Protein AF-A0A377PKH8-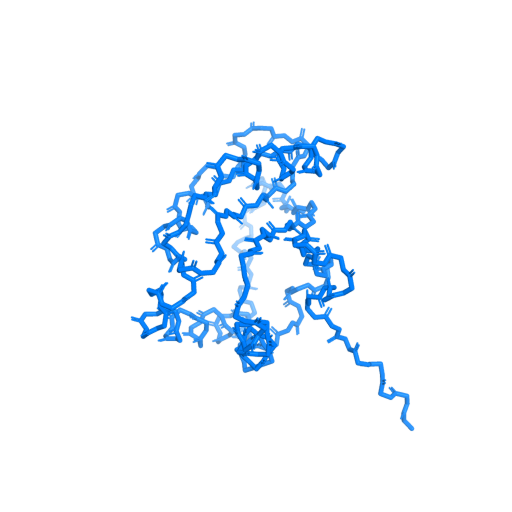F1 (afdb_monomer_lite)

Organism: Hafnia alvei (NCBI:txid569)

pLDDT: mean 85.06, std 16.16, range [30.78, 97.75]

Radius of gyration: 15.2 Å; chains: 1; bounding box: 33×42×38 Å

Foldseek 3Di:
DPPPVPQQWPPVPPQEIEGDPVNLVDFLVNVVVNLVVVLVVVAAHEYEYDEDPDDPPPDPDPPPCPVRSVNSVVSNLVVCVVCLVSQCVRYAEYEHAYPDPPPCVVVQVVVCVSNVHHYHYDHPVCRVVVRVVSVVVD

Sequence (138 aa):
MSMINDQLYDLKAMPLIHVSAEFMRFSGIDWVQQTEQLLAKNCAFILIYPELHFPPENRETKPVENEEAREARTVIAKWLRKHRDDFSACCKAIILCSSNKGCADNLRQGLERMYGVPVIESTTEQATLLAKEIMSIS

Structure (mmCIF, N/CA/C/O backbone):
data_AF-A0A377PKH8-F1
#
_entry.id   AF-A0A377PKH8-F1
#
loop_
_atom_site.group_PDB
_atom_site.id
_atom_site.type_symbol
_atom_site.label_atom_id
_atom_site.label_alt_id
_atom_site.label_comp_id
_atom_site.label_asym_id
_atom_site.label_entity_id
_atom_site.label_seq_id
_atom_site.pdbx_PDB_ins_code
_atom_site.Cartn_x
_atom_site.Cartn_y
_atom_site.Cartn_z
_atom_site.occupancy
_atom_site.B_iso_or_equiv
_atom_site.auth_seq_id
_atom_site.auth_comp_id
_atom_site.auth_asym_id
_atom_site.auth_atom_id
_atom_site.pdbx_PDB_model_num
ATOM 1 N N . MET A 1 1 ? 16.059 -25.775 -4.202 1.00 35.31 1 MET A N 1
ATOM 2 C CA . MET A 1 1 ? 15.792 -24.385 -4.625 1.00 35.31 1 MET A CA 1
ATOM 3 C C . MET A 1 1 ? 15.243 -23.664 -3.411 1.00 35.31 1 MET A C 1
ATOM 5 O O . MET A 1 1 ? 14.206 -24.078 -2.911 1.00 35.31 1 MET A O 1
ATOM 9 N N . SER A 1 2 ? 15.995 -22.714 -2.854 1.00 30.78 2 SER A N 1
ATOM 10 C CA . SER A 1 2 ? 15.528 -21.926 -1.711 1.00 30.78 2 SER A CA 1
ATOM 11 C C . SER A 1 2 ? 14.401 -21.031 -2.210 1.00 30.78 2 SER A C 1
ATOM 13 O O . SER A 1 2 ? 14.670 -20.076 -2.931 1.00 30.78 2 SER A O 1
ATOM 15 N N . MET A 1 3 ? 13.152 -21.379 -1.896 1.00 36.38 3 MET A N 1
ATOM 16 C CA . MET A 1 3 ? 12.026 -20.461 -2.041 1.00 36.38 3 MET A CA 1
ATOM 17 C C . MET A 1 3 ? 12.217 -19.375 -0.987 1.00 36.38 3 MET A C 1
ATOM 19 O O . MET A 1 3 ? 11.741 -19.499 0.139 1.00 36.38 3 MET A O 1
ATOM 23 N N . ILE A 1 4 ? 13.004 -18.351 -1.316 1.00 42.38 4 ILE A N 1
ATOM 24 C CA . ILE A 1 4 ? 12.891 -17.090 -0.600 1.00 42.38 4 ILE A CA 1
ATOM 25 C C . ILE A 1 4 ? 11.487 -16.611 -0.964 1.00 42.38 4 ILE A C 1
ATOM 27 O O . ILE A 1 4 ? 11.220 -16.257 -2.107 1.00 42.38 4 ILE A O 1
ATOM 31 N N . ASN A 1 5 ? 10.547 -16.770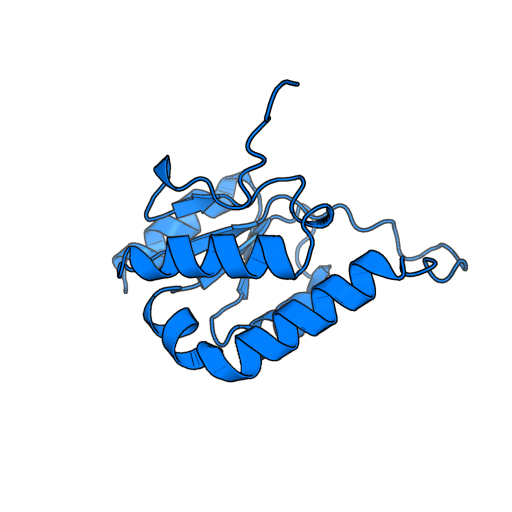 -0.033 1.00 56.53 5 ASN A N 1
ATOM 32 C CA . ASN A 1 5 ? 9.245 -16.131 -0.135 1.00 56.53 5 ASN A CA 1
ATOM 33 C C . ASN A 1 5 ? 9.515 -14.632 -0.038 1.00 56.53 5 ASN A C 1
ATOM 35 O O . ASN A 1 5 ? 9.550 -14.092 1.069 1.00 56.53 5 ASN A O 1
ATOM 39 N N . ASP A 1 6 ? 9.760 -13.984 -1.172 1.00 78.00 6 ASP A N 1
ATOM 40 C CA . ASP A 1 6 ? 9.865 -12.535 -1.218 1.00 78.00 6 ASP A CA 1
ATOM 41 C C . ASP A 1 6 ? 8.483 -11.982 -0.858 1.00 78.00 6 ASP A C 1
ATOM 43 O O . ASP A 1 6 ? 7.501 -12.125 -1.589 1.00 78.00 6 ASP A O 1
ATOM 47 N N . GLN A 1 7 ? 8.370 -11.442 0.353 1.00 90.19 7 GLN A N 1
ATOM 48 C CA . GLN A 1 7 ? 7.132 -10.865 0.860 1.00 90.19 7 GLN A CA 1
ATOM 49 C C . GLN A 1 7 ? 7.108 -9.382 0.513 1.00 90.19 7 GLN A C 1
ATOM 51 O O . GLN A 1 7 ? 8.008 -8.634 0.886 1.00 90.19 7 GLN A O 1
ATOM 56 N N . LEU A 1 8 ? 6.063 -8.957 -0.189 1.00 93.19 8 LEU A N 1
ATOM 57 C CA . LEU A 1 8 ? 5.775 -7.558 -0.472 1.00 93.19 8 LEU A CA 1
ATOM 58 C C . LEU A 1 8 ? 5.386 -6.813 0.809 1.00 93.19 8 LEU A C 1
ATOM 60 O O . LEU A 1 8 ? 5.791 -5.667 0.985 1.00 93.19 8 LEU A O 1
ATOM 64 N N . TYR A 1 9 ? 4.620 -7.463 1.689 1.00 95.06 9 TYR A N 1
ATOM 65 C CA . TYR A 1 9 ? 4.095 -6.888 2.927 1.00 95.06 9 TYR A CA 1
ATOM 66 C C . TYR A 1 9 ? 4.611 -7.642 4.152 1.00 95.06 9 TYR A C 1
ATOM 68 O O . TYR A 1 9 ? 4.395 -8.850 4.270 1.00 95.06 9 TYR A O 1
ATOM 76 N N . ASP A 1 10 ? 5.203 -6.930 5.114 1.00 93.44 10 ASP A N 1
ATOM 77 C CA . ASP A 1 10 ? 5.488 -7.505 6.432 1.00 93.44 10 ASP A CA 1
ATOM 78 C C . ASP A 1 10 ? 4.205 -7.587 7.274 1.00 93.44 10 ASP A C 1
ATOM 80 O O . ASP A 1 10 ? 3.858 -6.688 8.043 1.00 93.44 10 ASP A O 1
ATOM 84 N N . LEU A 1 11 ? 3.487 -8.704 7.135 1.00 90.81 11 LEU A N 1
ATOM 85 C CA . LEU A 1 11 ? 2.234 -8.943 7.853 1.00 90.81 11 LEU A CA 1
ATOM 86 C C . LEU A 1 11 ? 2.412 -9.067 9.375 1.00 90.81 11 LEU A C 1
ATOM 88 O O . LEU A 1 11 ? 1.419 -8.992 10.101 1.00 90.81 11 LEU A O 1
ATOM 92 N N . LYS A 1 12 ? 3.640 -9.256 9.882 1.00 91.19 12 LYS A N 1
ATOM 93 C CA . LYS A 1 12 ? 3.899 -9.318 11.331 1.00 91.19 12 LYS A CA 1
ATOM 94 C C . LYS A 1 12 ? 3.861 -7.937 11.981 1.00 91.19 12 LYS A C 1
ATOM 96 O O . LYS A 1 12 ? 3.666 -7.858 13.190 1.00 91.19 12 LYS A O 1
ATOM 101 N N . ALA A 1 13 ? 4.014 -6.875 11.193 1.00 90.56 13 ALA A N 1
ATOM 102 C CA . ALA A 1 13 ? 4.029 -5.496 11.666 1.00 90.56 13 ALA A CA 1
ATOM 103 C C . ALA A 1 13 ? 2.629 -4.848 11.736 1.00 90.56 13 ALA A C 1
ATOM 105 O O . ALA A 1 13 ? 2.503 -3.671 12.071 1.00 90.56 13 ALA A O 1
ATOM 106 N N . MET A 1 14 ? 1.560 -5.608 11.458 1.00 91.94 14 MET A N 1
ATOM 107 C CA . MET A 1 14 ? 0.172 -5.133 11.517 1.00 91.94 14 MET A CA 1
ATOM 108 C C . MET A 1 14 ? -0.122 -4.383 12.842 1.00 91.94 14 MET A C 1
ATOM 110 O O . MET A 1 14 ? 0.226 -4.894 13.909 1.00 91.94 14 MET A O 1
ATOM 114 N N . PRO A 1 15 ? -0.775 -3.200 12.815 1.00 94.38 15 PRO A N 1
ATOM 115 C CA . PRO A 1 15 ? -1.418 -2.559 11.660 1.00 94.38 15 PRO A CA 1
ATOM 116 C C . PRO A 1 15 ? -0.504 -1.655 10.814 1.00 94.38 15 PRO A C 1
ATOM 118 O O . PRO A 1 15 ? -0.975 -1.015 9.876 1.00 94.38 15 PRO A O 1
ATOM 121 N N . LEU A 1 16 ? 0.792 -1.590 11.122 1.00 96.62 16 LEU A N 1
ATOM 122 C CA . LEU A 1 16 ? 1.775 -0.763 10.422 1.00 96.62 16 LEU A CA 1
ATOM 123 C C . LEU A 1 16 ? 2.576 -1.639 9.460 1.00 96.62 16 LEU A C 1
ATOM 125 O O . LEU A 1 16 ? 3.624 -2.178 9.799 1.00 96.62 16 LEU A O 1
ATOM 129 N N . ILE A 1 17 ? 2.060 -1.812 8.252 1.00 96.62 17 ILE A N 1
ATOM 130 C CA . ILE A 1 17 ? 2.618 -2.749 7.285 1.00 96.62 17 ILE A CA 1
ATOM 131 C C . ILE A 1 17 ? 3.744 -2.077 6.507 1.00 96.62 17 ILE A C 1
ATOM 133 O O . ILE A 1 17 ? 3.518 -1.171 5.704 1.00 96.62 17 ILE A O 1
ATOM 137 N N . HIS A 1 18 ? 4.965 -2.559 6.714 1.00 95.38 18 HIS A N 1
ATOM 138 C CA . HIS A 1 18 ? 6.112 -2.148 5.917 1.00 95.38 18 HIS A CA 1
ATOM 139 C C . HIS A 1 18 ? 6.094 -2.862 4.565 1.00 95.38 18 HIS A C 1
ATOM 141 O O . HIS A 1 18 ? 5.941 -4.086 4.493 1.00 95.38 18 HIS A O 1
ATOM 147 N N . VAL A 1 19 ? 6.243 -2.083 3.497 1.00 94.69 19 VAL A N 1
ATOM 148 C CA . VAL A 1 19 ? 6.388 -2.597 2.136 1.00 94.69 19 VAL A CA 1
ATOM 149 C C . VAL A 1 19 ? 7.863 -2.908 1.876 1.00 94.69 19 VAL A C 1
ATOM 151 O O . VAL A 1 19 ? 8.746 -2.159 2.294 1.00 94.69 19 VAL A O 1
ATOM 154 N N . SER A 1 20 ? 8.143 -4.016 1.191 1.00 91.44 20 SER A N 1
ATOM 155 C CA . SER A 1 20 ? 9.508 -4.428 0.845 1.00 91.44 20 SER A CA 1
ATOM 156 C C . SER A 1 20 ? 10.274 -3.344 0.078 1.00 91.44 20 SER A C 1
ATOM 158 O O . SER A 1 20 ? 9.733 -2.724 -0.835 1.00 91.44 20 SER A O 1
ATOM 160 N N . ALA A 1 21 ? 11.567 -3.172 0.374 1.00 86.69 21 ALA A N 1
ATOM 161 C CA . ALA A 1 21 ? 12.486 -2.343 -0.422 1.00 86.69 21 ALA A CA 1
ATOM 162 C C . ALA A 1 21 ? 12.596 -2.811 -1.880 1.00 86.69 21 ALA A C 1
ATOM 164 O O . ALA A 1 21 ? 12.912 -2.028 -2.773 1.00 86.69 21 ALA A O 1
ATOM 165 N N . GLU A 1 22 ? 12.279 -4.078 -2.128 1.00 87.00 22 GLU A N 1
ATOM 166 C CA . GLU A 1 22 ? 12.319 -4.691 -3.447 1.00 87.00 22 GLU A CA 1
ATOM 167 C C . GLU A 1 22 ? 10.946 -4.711 -4.132 1.00 87.00 22 GLU A C 1
ATOM 169 O O . GLU A 1 22 ? 10.768 -5.432 -5.108 1.00 87.00 22 GLU A O 1
ATOM 174 N N . PHE A 1 23 ? 9.971 -3.914 -3.669 1.00 85.31 23 PHE A N 1
ATOM 175 C CA . PHE A 1 23 ? 8.599 -3.905 -4.202 1.00 85.31 23 PHE A CA 1
ATOM 176 C C . PHE A 1 23 ? 8.516 -3.737 -5.733 1.00 85.31 23 PHE A C 1
ATOM 178 O O . PHE A 1 23 ? 7.574 -4.215 -6.356 1.00 85.31 23 PHE A O 1
ATOM 185 N N . MET A 1 24 ? 9.512 -3.094 -6.354 1.00 81.44 24 MET A N 1
ATOM 186 C CA . MET A 1 24 ? 9.600 -2.919 -7.810 1.00 81.44 24 MET A CA 1
ATOM 187 C C . MET A 1 24 ? 9.936 -4.206 -8.582 1.00 81.44 24 MET A C 1
ATOM 189 O O . MET A 1 24 ? 9.797 -4.220 -9.802 1.00 81.44 24 MET A O 1
ATOM 193 N N . ARG A 1 25 ? 10.391 -5.269 -7.905 1.00 84.25 25 ARG A N 1
ATOM 194 C CA . ARG A 1 25 ? 10.685 -6.579 -8.512 1.00 84.25 25 ARG A CA 1
ATOM 195 C C . ARG A 1 25 ? 9.458 -7.478 -8.624 1.00 84.25 25 ARG A C 1
ATOM 197 O O . ARG A 1 25 ? 9.504 -8.471 -9.341 1.00 84.25 25 ARG A O 1
ATOM 204 N N . PHE A 1 26 ? 8.382 -7.153 -7.912 1.00 86.75 26 PHE A N 1
ATOM 205 C CA . PHE A 1 26 ? 7.169 -7.956 -7.921 1.00 86.75 26 PHE A CA 1
ATOM 206 C C . PHE A 1 26 ? 6.422 -7.767 -9.233 1.00 86.75 26 PHE A C 1
ATOM 208 O O . PHE A 1 26 ? 6.192 -6.637 -9.676 1.00 86.75 26 PHE A O 1
ATOM 215 N N . SER A 1 27 ? 5.992 -8.876 -9.835 1.00 91.25 27 SER A N 1
ATOM 216 C CA . SER A 1 27 ? 5.058 -8.797 -10.949 1.00 91.25 27 SER A CA 1
ATOM 217 C C . SER A 1 27 ? 3.730 -8.203 -10.469 1.00 91.25 27 SER A C 1
ATOM 219 O O . SER A 1 27 ? 3.385 -8.246 -9.284 1.00 91.25 27 SER A O 1
ATOM 221 N N . GLY A 1 28 ? 2.931 -7.680 -11.399 1.00 92.38 28 GLY A N 1
ATOM 222 C CA . GLY A 1 28 ? 1.593 -7.207 -11.048 1.00 92.38 28 GLY A CA 1
ATOM 223 C C . GLY A 1 28 ? 0.698 -8.318 -10.484 1.00 92.38 28 GLY A C 1
ATOM 224 O O . GLY A 1 28 ? -0.179 -8.033 -9.676 1.00 92.38 28 GLY A O 1
ATOM 225 N N . ILE A 1 29 ? 0.935 -9.577 -10.872 1.00 94.19 29 ILE A N 1
ATOM 226 C CA . ILE A 1 29 ? 0.203 -10.742 -10.356 1.00 94.19 29 ILE A CA 1
ATOM 227 C C . ILE A 1 29 ? 0.608 -11.025 -8.906 1.00 94.19 29 ILE A C 1
ATOM 229 O O . ILE A 1 29 ? -0.270 -11.181 -8.058 1.00 94.19 29 ILE A O 1
ATOM 233 N N . ASP A 1 30 ? 1.910 -11.025 -8.604 1.00 93.88 30 ASP A N 1
ATOM 234 C CA . ASP A 1 30 ? 2.404 -11.253 -7.239 1.00 93.88 30 ASP A CA 1
ATOM 235 C C . ASP A 1 30 ? 1.930 -10.154 -6.291 1.00 93.88 30 ASP A C 1
ATOM 237 O O . ASP A 1 30 ? 1.529 -10.434 -5.160 1.00 93.88 30 ASP A O 1
ATOM 241 N N . TRP A 1 31 ? 1.927 -8.905 -6.772 1.00 95.00 31 TRP A N 1
ATOM 242 C CA . TRP A 1 31 ? 1.369 -7.777 -6.037 1.00 95.00 31 TRP A CA 1
ATOM 243 C C . TRP A 1 31 ? -0.096 -8.038 -5.683 1.00 95.00 31 TRP A C 1
ATOM 245 O O . TRP A 1 31 ? -0.448 -8.021 -4.507 1.00 95.00 31 TRP A O 1
ATOM 255 N N . VAL A 1 32 ? -0.928 -8.373 -6.678 1.00 96.44 32 VAL A N 1
ATOM 256 C CA . VAL A 1 32 ? -2.362 -8.639 -6.481 1.00 96.44 32 VAL A CA 1
ATOM 257 C C . VAL A 1 32 ? -2.586 -9.758 -5.470 1.00 96.44 32 VAL A C 1
ATOM 259 O O . VAL A 1 32 ? -3.343 -9.578 -4.519 1.00 96.44 32 VAL A O 1
ATOM 262 N N . GLN A 1 33 ? -1.892 -10.886 -5.627 1.00 96.12 33 GLN A N 1
ATOM 263 C CA . GLN A 1 33 ? -2.044 -12.031 -4.734 1.00 96.12 33 GLN A CA 1
ATOM 264 C C . GLN A 1 33 ? -1.703 -11.668 -3.281 1.00 96.12 33 GLN A C 1
ATOM 266 O O . GLN A 1 33 ? -2.414 -12.065 -2.355 1.00 96.12 33 GLN A O 1
ATOM 271 N N . GLN A 1 34 ? -0.627 -10.911 -3.057 1.00 96.12 34 GLN A N 1
ATOM 272 C CA . GLN A 1 34 ? -0.239 -10.501 -1.708 1.00 96.12 34 GLN A CA 1
ATOM 273 C C . GLN A 1 34 ? -1.163 -9.417 -1.138 1.00 96.12 34 GLN A C 1
ATOM 275 O O . GLN A 1 34 ? -1.437 -9.424 0.064 1.00 96.12 34 GLN A O 1
ATOM 280 N N . THR A 1 35 ? -1.702 -8.525 -1.973 1.00 96.56 35 THR A N 1
ATOM 281 C CA . THR A 1 35 ? -2.700 -7.534 -1.546 1.00 96.56 35 THR A CA 1
ATOM 282 C C . THR A 1 35 ? -4.006 -8.208 -1.145 1.00 96.56 35 THR A C 1
ATOM 284 O O . THR A 1 35 ? -4.568 -7.865 -0.110 1.00 96.56 35 THR A O 1
ATOM 287 N N . GLU A 1 36 ? -4.465 -9.216 -1.884 1.00 96.31 36 GLU A N 1
ATOM 288 C CA . GLU A 1 36 ? -5.651 -9.996 -1.515 1.00 96.31 36 GLU A CA 1
ATOM 289 C C . GLU A 1 36 ? -5.456 -10.729 -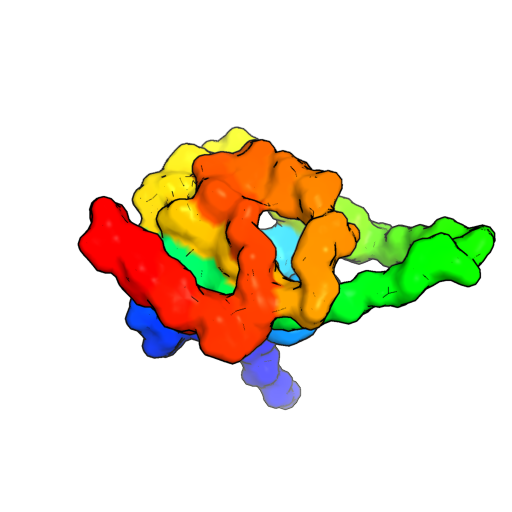0.179 1.00 96.31 36 GLU A C 1
ATOM 291 O O . GLU A 1 36 ? -6.352 -10.722 0.665 1.00 96.31 36 GLU A O 1
ATOM 296 N N . GLN A 1 37 ? -4.266 -11.286 0.077 1.00 95.00 37 GLN A N 1
ATOM 297 C CA . GLN A 1 37 ? -3.933 -11.888 1.377 1.00 95.00 37 GLN A CA 1
ATOM 298 C C . GLN A 1 37 ? -3.928 -10.871 2.524 1.00 95.00 37 GLN A C 1
ATOM 300 O O . GLN A 1 37 ? -4.337 -11.202 3.641 1.00 95.00 37 GLN A O 1
ATOM 305 N N . LEU A 1 38 ? -3.462 -9.648 2.260 1.00 95.81 38 LEU A N 1
ATOM 306 C CA . LEU A 1 38 ? -3.502 -8.549 3.219 1.00 95.81 38 LEU A CA 1
ATOM 307 C C . LEU A 1 38 ? -4.951 -8.132 3.512 1.00 95.81 38 LEU A C 1
ATOM 309 O O . LEU A 1 38 ? -5.337 -8.065 4.678 1.00 95.81 38 LEU A O 1
ATOM 313 N N . LEU A 1 39 ? -5.775 -7.923 2.481 1.00 96.19 39 LEU A N 1
ATOM 314 C CA . LEU A 1 39 ? -7.183 -7.545 2.642 1.00 96.19 39 LEU A CA 1
ATOM 315 C C . LEU A 1 39 ? -8.017 -8.643 3.310 1.00 96.19 39 LEU A C 1
ATOM 317 O O . LEU A 1 39 ? -8.908 -8.338 4.099 1.00 96.19 39 LEU A O 1
ATOM 321 N N . ALA A 1 40 ? -7.681 -9.917 3.097 1.00 95.50 40 ALA A N 1
ATOM 322 C CA . ALA A 1 40 ? -8.328 -11.040 3.774 1.00 95.50 40 ALA A CA 1
ATOM 323 C C . ALA A 1 40 ? -8.149 -11.023 5.306 1.00 95.50 40 ALA A C 1
ATOM 325 O O . ALA A 1 40 ? -8.882 -11.715 6.012 1.00 95.50 40 ALA A O 1
ATOM 326 N N . LYS A 1 41 ? -7.210 -10.229 5.850 1.00 94.69 41 LYS A N 1
ATOM 327 C CA . LYS A 1 41 ? -7.114 -9.988 7.302 1.00 94.69 41 LYS A CA 1
ATOM 328 C C . LYS A 1 41 ? -8.296 -9.186 7.846 1.00 94.69 41 LYS A C 1
ATOM 330 O O . LYS A 1 41 ? -8.548 -9.259 9.045 1.00 94.69 41 LYS A O 1
ATOM 335 N N . ASN A 1 42 ? -9.009 -8.464 6.978 1.00 93.00 42 ASN A N 1
ATOM 336 C CA . ASN A 1 42 ? -10.195 -7.674 7.297 1.00 93.00 42 ASN A CA 1
ATOM 337 C C . ASN A 1 42 ? -9.993 -6.744 8.507 1.00 93.00 42 ASN A C 1
ATOM 339 O O . ASN A 1 42 ? -10.818 -6.670 9.417 1.00 93.00 42 ASN A O 1
ATOM 343 N N . CYS A 1 43 ? -8.850 -6.061 8.541 1.00 93.38 43 CYS A N 1
ATOM 344 C CA . CYS A 1 43 ? -8.487 -5.128 9.598 1.00 93.38 43 CYS A CA 1
ATOM 345 C C . CYS A 1 43 ? -7.925 -3.838 9.005 1.00 93.38 43 CYS A C 1
ATOM 347 O O . CYS A 1 43 ? -7.405 -3.828 7.889 1.00 93.38 43 CYS A O 1
ATOM 349 N N . ALA A 1 44 ? -8.028 -2.746 9.760 1.00 96.19 44 ALA A N 1
ATOM 350 C CA . ALA A 1 44 ? -7.458 -1.470 9.357 1.00 96.19 44 ALA A CA 1
ATOM 351 C C . ALA A 1 44 ? -5.921 -1.518 9.381 1.00 96.19 44 ALA A C 1
ATOM 353 O O . ALA A 1 44 ? -5.339 -2.064 10.321 1.00 96.19 44 ALA A O 1
ATOM 354 N N . PHE A 1 45 ? -5.273 -0.937 8.372 1.00 97.44 45 PHE A N 1
ATOM 355 C CA . PHE A 1 45 ? -3.812 -0.868 8.293 1.00 97.44 45 PHE A CA 1
ATOM 356 C C . PHE A 1 45 ? -3.312 0.391 7.584 1.00 97.44 45 PHE A C 1
ATOM 358 O O . PHE A 1 45 ? -4.050 1.060 6.859 1.00 97.44 45 PHE A O 1
ATOM 365 N N . ILE A 1 46 ? -2.023 0.674 7.751 1.00 97.62 46 ILE A N 1
ATOM 366 C CA . ILE A 1 46 ? -1.276 1.684 6.996 1.00 97.62 46 ILE A CA 1
ATOM 367 C C . ILE A 1 46 ? -0.141 0.994 6.254 1.00 97.62 46 ILE A C 1
ATOM 369 O O . ILE A 1 46 ? 0.530 0.133 6.821 1.00 97.62 46 ILE A O 1
ATOM 373 N N . LEU A 1 47 ? 0.077 1.381 4.996 1.00 97.50 47 LEU A N 1
ATOM 374 C CA . LEU A 1 47 ? 1.256 0.960 4.242 1.00 97.50 47 LEU A CA 1
ATOM 375 C C . LEU A 1 47 ? 2.374 1.981 4.422 1.00 97.50 47 LEU A C 1
ATOM 377 O O . LEU A 1 47 ? 2.173 3.167 4.170 1.00 97.50 47 LEU A O 1
ATOM 381 N N . ILE A 1 48 ? 3.558 1.516 4.801 1.00 96.12 48 ILE A N 1
ATOM 382 C CA . ILE A 1 48 ? 4.771 2.329 4.894 1.00 96.12 48 ILE A CA 1
ATOM 383 C C . ILE A 1 48 ? 5.715 1.870 3.787 1.00 96.12 48 ILE A C 1
ATOM 385 O O . ILE A 1 48 ? 6.304 0.790 3.870 1.00 96.12 48 ILE A O 1
ATOM 389 N N . TYR A 1 49 ? 5.831 2.677 2.735 1.00 93.38 49 TYR A N 1
ATOM 390 C CA . TYR A 1 49 ? 6.778 2.437 1.656 1.00 93.38 49 TYR A CA 1
ATOM 391 C C . TYR A 1 49 ? 8.182 2.889 2.066 1.00 93.38 49 TYR A C 1
ATOM 393 O O . TYR A 1 49 ? 8.327 3.932 2.706 1.00 93.38 49 TYR A O 1
ATOM 401 N N . PRO A 1 50 ? 9.217 2.127 1.685 1.00 90.50 50 PRO A N 1
ATOM 402 C CA . PRO A 1 50 ? 10.600 2.490 1.941 1.00 90.50 50 PRO A CA 1
ATOM 403 C C . PRO A 1 50 ? 10.999 3.712 1.113 1.00 90.50 50 PRO A C 1
ATOM 405 O O . PRO A 1 50 ? 10.269 4.145 0.219 1.00 90.50 50 PRO A O 1
ATOM 408 N N . GLU A 1 51 ? 12.171 4.267 1.420 1.00 86.19 51 GLU A N 1
ATOM 409 C CA . GLU A 1 51 ? 12.672 5.428 0.698 1.00 86.19 51 GLU A CA 1
ATOM 410 C C . GLU A 1 51 ? 12.836 5.130 -0.795 1.00 86.19 51 GLU A C 1
ATOM 412 O O . GLU A 1 51 ? 13.521 4.187 -1.200 1.00 86.19 51 GLU A O 1
ATOM 417 N N . LEU A 1 52 ? 12.177 5.944 -1.621 1.00 73.75 52 LEU A N 1
ATOM 418 C CA . LEU A 1 52 ? 12.253 5.823 -3.069 1.00 73.75 52 LEU A CA 1
ATOM 419 C C . LEU A 1 52 ? 13.463 6.605 -3.576 1.00 73.75 52 LEU A C 1
ATOM 421 O O . LEU A 1 52 ? 13.447 7.832 -3.655 1.00 73.75 52 LEU A O 1
ATOM 425 N N . HIS A 1 53 ? 14.515 5.890 -3.962 1.00 66.62 53 HIS A N 1
ATOM 426 C CA . HIS A 1 53 ? 1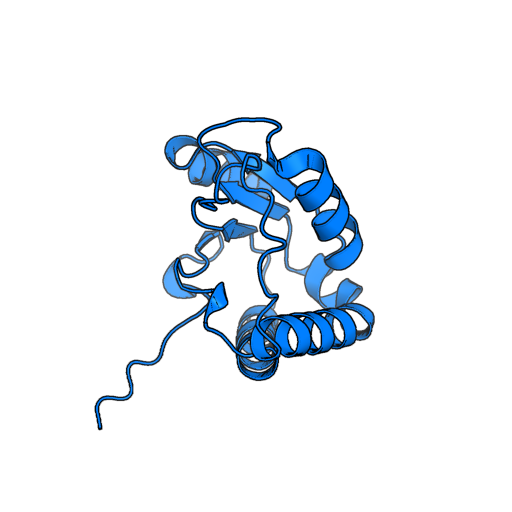5.648 6.495 -4.654 1.00 66.62 53 HIS A CA 1
ATOM 427 C C . HIS A 1 53 ? 15.293 6.720 -6.126 1.00 66.62 53 HIS A C 1
ATOM 429 O O . HIS A 1 53 ? 15.546 5.871 -6.984 1.00 66.62 53 HIS A O 1
ATOM 435 N N . PHE A 1 54 ? 14.695 7.871 -6.427 1.00 55.22 54 PHE A N 1
ATOM 436 C CA . PHE A 1 54 ? 14.564 8.313 -7.810 1.00 55.22 54 PHE A CA 1
ATOM 437 C C . PHE A 1 54 ? 15.940 8.751 -8.321 1.00 55.22 54 PHE A C 1
ATOM 439 O O . PHE A 1 54 ? 16.606 9.557 -7.662 1.00 55.22 54 PHE A O 1
ATOM 446 N N . PRO A 1 55 ? 16.411 8.241 -9.473 1.00 52.19 55 PRO A N 1
ATOM 447 C CA . PRO A 1 55 ? 17.583 8.823 -10.103 1.00 52.19 55 PRO A CA 1
ATOM 448 C C . PRO A 1 55 ? 17.307 10.313 -10.382 1.00 52.19 55 PRO A C 1
ATOM 450 O O . PRO A 1 55 ? 16.182 10.657 -10.750 1.00 52.19 55 PRO A O 1
ATOM 453 N N . PRO A 1 56 ? 18.298 11.204 -10.200 1.00 47.97 56 PRO A N 1
ATOM 454 C CA . PRO A 1 56 ? 18.107 12.635 -10.412 1.00 47.97 56 PRO A CA 1
ATOM 455 C C . PRO A 1 56 ? 17.617 12.909 -11.842 1.00 47.97 56 PRO A C 1
ATOM 457 O O . PRO A 1 56 ? 18.165 12.349 -12.792 1.00 47.97 56 PRO A O 1
ATOM 460 N N . GLU A 1 57 ? 16.636 13.809 -11.993 1.00 51.34 57 GLU A N 1
ATOM 461 C CA . GLU A 1 57 ? 15.996 14.189 -13.273 1.00 51.34 57 GLU A CA 1
ATOM 462 C C . GLU A 1 57 ? 16.976 14.728 -14.344 1.00 51.34 57 GLU A C 1
ATOM 464 O O . GLU A 1 57 ? 16.610 14.885 -15.505 1.00 51.34 57 GLU A O 1
ATOM 469 N N . ASN A 1 58 ? 18.251 14.945 -14.005 1.00 44.50 58 ASN A N 1
ATOM 470 C CA . ASN A 1 58 ? 19.282 15.505 -14.886 1.00 44.50 58 ASN A CA 1
ATOM 471 C C . ASN A 1 58 ? 19.955 14.488 -15.824 1.00 44.50 58 ASN A C 1
ATOM 473 O O . ASN A 1 58 ? 21.150 14.597 -16.108 1.00 44.50 58 ASN A O 1
ATOM 477 N N . ARG A 1 59 ? 19.231 13.491 -16.332 1.00 44.78 59 ARG A N 1
ATOM 478 C CA . ARG A 1 59 ? 19.745 12.670 -17.433 1.00 44.78 59 ARG A CA 1
ATOM 479 C C . ARG A 1 59 ? 18.737 12.670 -18.566 1.00 44.78 59 ARG A C 1
ATOM 481 O O . ARG A 1 59 ? 17.665 12.096 -18.448 1.00 44.78 59 ARG A O 1
ATOM 488 N N . GLU A 1 60 ? 19.149 13.233 -19.700 1.00 46.59 60 GLU A N 1
ATOM 489 C CA . GLU A 1 60 ? 18.501 13.199 -21.026 1.00 46.59 60 GLU A CA 1
ATOM 490 C C . GLU A 1 60 ? 18.272 11.774 -21.583 1.00 46.59 60 GLU A C 1
ATOM 492 O O . GLU A 1 60 ? 18.010 11.571 -22.766 1.00 46.59 60 GLU A O 1
ATOM 497 N N . THR A 1 61 ? 18.346 10.753 -20.735 1.00 48.03 61 THR A N 1
ATOM 498 C CA . THR A 1 61 ? 17.929 9.395 -21.044 1.00 48.03 61 THR A CA 1
ATOM 499 C C . THR A 1 61 ? 16.539 9.226 -20.464 1.00 48.03 61 THR A C 1
ATOM 501 O O . THR A 1 61 ? 16.377 9.108 -19.252 1.00 48.03 61 THR A O 1
ATOM 504 N N . LYS A 1 62 ? 15.517 9.196 -21.333 1.00 47.78 62 LYS A N 1
ATOM 505 C CA . LYS A 1 62 ? 14.237 8.578 -20.966 1.00 47.78 62 LYS A CA 1
ATOM 506 C C . LYS A 1 62 ? 14.594 7.233 -20.329 1.00 47.78 62 LYS A C 1
ATOM 508 O O . LYS A 1 62 ? 15.233 6.438 -21.027 1.00 47.78 62 LYS A O 1
ATOM 513 N N . PRO A 1 63 ? 14.273 6.977 -19.048 1.00 52.09 63 PRO A N 1
ATOM 514 C CA . PRO A 1 63 ? 14.457 5.644 -18.508 1.00 52.09 63 PRO A CA 1
ATOM 515 C C . PRO A 1 63 ? 13.708 4.713 -19.455 1.00 52.09 63 PRO A C 1
ATOM 517 O O . PRO A 1 63 ? 12.531 4.941 -19.744 1.00 52.09 63 PRO A O 1
ATOM 520 N N . VAL A 1 64 ? 14.423 3.749 -20.039 1.00 50.81 64 VAL A N 1
ATOM 521 C CA . VAL A 1 64 ? 13.794 2.687 -20.818 1.00 50.81 64 VAL A CA 1
ATOM 522 C C . VAL A 1 64 ? 12.923 1.967 -19.811 1.00 50.81 64 VAL A C 1
ATOM 524 O O . VAL A 1 64 ? 13.414 1.233 -18.957 1.00 50.81 64 VAL A O 1
ATOM 527 N N . GLU A 1 65 ? 11.644 2.313 -19.812 1.00 58.47 65 GLU A N 1
ATOM 528 C CA . GLU A 1 65 ? 10.667 1.714 -18.934 1.00 58.47 65 GLU A CA 1
ATOM 529 C C . GLU A 1 65 ? 10.660 0.226 -19.277 1.00 58.47 65 GLU A C 1
ATOM 531 O O . GLU A 1 65 ? 10.289 -0.145 -20.389 1.00 58.47 65 GLU A O 1
ATOM 536 N N . ASN A 1 66 ? 11.181 -0.607 -18.371 1.00 72.19 66 ASN A N 1
ATOM 537 C CA . ASN A 1 66 ? 11.201 -2.051 -18.572 1.00 72.19 66 ASN A CA 1
ATOM 538 C C . ASN A 1 66 ? 9.754 -2.499 -18.837 1.00 72.19 66 ASN A C 1
ATOM 540 O O . ASN A 1 66 ? 8.852 -2.134 -18.074 1.00 72.19 66 ASN A O 1
ATOM 544 N N . GLU A 1 67 ? 9.533 -3.248 -19.919 1.00 79.81 67 GLU A N 1
ATOM 545 C CA . GLU A 1 67 ? 8.205 -3.718 -20.330 1.00 79.81 67 GLU A CA 1
ATOM 546 C C . GLU A 1 67 ? 7.511 -4.453 -19.172 1.00 79.81 67 GLU A C 1
ATOM 548 O O . GLU A 1 67 ? 6.329 -4.236 -18.917 1.00 79.81 67 GLU A O 1
ATOM 553 N N . G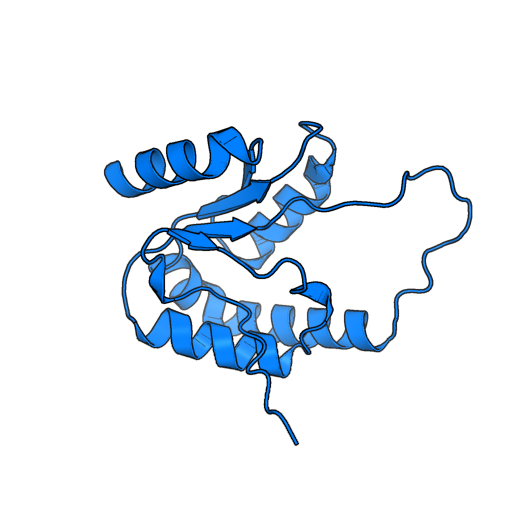LU A 1 68 ? 8.278 -5.192 -18.367 1.00 80.44 68 GLU A N 1
ATOM 554 C CA . GLU A 1 68 ? 7.797 -5.884 -17.165 1.00 80.44 68 GLU A CA 1
ATOM 555 C C . GLU A 1 68 ? 7.232 -4.917 -16.113 1.00 80.44 68 GLU A C 1
ATOM 557 O O . GLU A 1 68 ? 6.181 -5.160 -15.519 1.00 80.44 68 GLU A O 1
ATOM 562 N N . ALA A 1 69 ? 7.882 -3.768 -15.903 1.00 80.06 69 ALA A N 1
ATOM 563 C CA . ALA A 1 69 ? 7.415 -2.761 -14.951 1.00 80.06 69 ALA A CA 1
ATOM 564 C C . ALA A 1 69 ? 6.130 -2.078 -15.446 1.00 80.06 69 ALA A C 1
ATOM 566 O O . ALA A 1 69 ? 5.251 -1.719 -14.656 1.00 80.06 69 ALA A O 1
ATOM 567 N N . ARG A 1 70 ? 6.007 -1.897 -16.765 1.00 85.31 70 ARG A N 1
ATOM 568 C CA . ARG A 1 70 ? 4.799 -1.366 -17.405 1.00 85.31 70 ARG A CA 1
ATOM 569 C C . ARG A 1 70 ? 3.636 -2.343 -17.333 1.00 85.31 70 ARG A C 1
ATOM 571 O O . ARG A 1 70 ? 2.512 -1.931 -17.022 1.00 85.31 70 ARG A O 1
ATOM 578 N N . GLU A 1 71 ? 3.899 -3.619 -17.567 1.00 90.19 71 GLU A N 1
ATOM 579 C CA . GLU A 1 71 ? 2.914 -4.681 -17.414 1.00 90.19 71 GLU A CA 1
ATOM 580 C C . GLU A 1 71 ? 2.433 -4.770 -15.961 1.00 90.19 71 GLU A C 1
ATOM 582 O O . GLU A 1 71 ? 1.225 -4.716 -15.713 1.00 90.19 71 GLU A O 1
ATOM 587 N N . ALA A 1 72 ? 3.356 -4.767 -14.992 1.00 89.56 72 ALA A N 1
ATOM 588 C CA . ALA A 1 72 ? 3.024 -4.789 -13.570 1.00 89.56 72 ALA A CA 1
ATOM 589 C C . ALA A 1 72 ? 2.099 -3.626 -13.178 1.00 89.56 72 ALA A C 1
ATOM 591 O O . ALA A 1 72 ? 1.027 -3.851 -12.609 1.00 89.56 72 ALA A O 1
ATOM 592 N N . ARG A 1 73 ? 2.437 -2.386 -13.563 1.00 88.56 73 ARG A N 1
ATOM 593 C CA . ARG A 1 73 ? 1.573 -1.217 -13.308 1.00 88.56 73 ARG A CA 1
ATOM 594 C C . ARG A 1 73 ? 0.199 -1.348 -13.960 1.00 88.56 73 ARG A C 1
ATOM 596 O O . ARG A 1 73 ? -0.795 -0.938 -13.365 1.00 88.56 73 ARG A O 1
ATOM 603 N N . THR A 1 74 ? 0.125 -1.919 -15.161 1.00 92.88 74 THR A N 1
ATOM 604 C CA . THR A 1 74 ? -1.145 -2.120 -15.873 1.00 92.88 74 THR A CA 1
ATOM 605 C C . THR A 1 74 ? -2.045 -3.108 -15.134 1.00 92.88 74 THR A C 1
ATOM 607 O O . THR A 1 74 ? -3.237 -2.840 -14.955 1.00 92.88 74 THR A O 1
ATOM 610 N N . VAL A 1 75 ? -1.482 -4.224 -14.668 1.00 95.69 75 VAL A N 1
ATOM 611 C CA . VAL A 1 75 ? -2.203 -5.231 -13.878 1.00 95.69 75 VAL A CA 1
ATOM 612 C C . VAL A 1 75 ? -2.697 -4.630 -12.561 1.00 95.69 75 VAL A C 1
ATOM 614 O O . VAL A 1 75 ? -3.893 -4.714 -12.275 1.00 95.69 75 VAL A O 1
ATOM 617 N N . ILE A 1 76 ? -1.823 -3.940 -11.819 1.00 94.75 76 ILE A N 1
ATOM 618 C CA . ILE A 1 76 ? -2.161 -3.290 -10.542 1.00 94.75 76 ILE A CA 1
ATOM 619 C C . ILE A 1 76 ? -3.272 -2.253 -10.739 1.00 94.75 76 ILE A C 1
ATOM 621 O O . ILE A 1 76 ? -4.288 -2.289 -10.048 1.00 94.75 76 ILE A O 1
ATOM 625 N N . ALA A 1 77 ? -3.142 -1.366 -11.730 1.00 93.94 77 ALA A N 1
ATOM 626 C CA . ALA A 1 77 ? -4.148 -0.342 -12.005 1.00 93.94 77 ALA A CA 1
ATOM 627 C C . ALA A 1 77 ? -5.506 -0.946 -12.405 1.00 93.94 77 ALA A C 1
ATOM 629 O O . ALA A 1 77 ? -6.560 -0.429 -12.025 1.00 93.94 77 ALA A O 1
ATOM 630 N N . LYS A 1 78 ? -5.503 -2.046 -13.170 1.00 96.44 78 LYS A N 1
ATOM 631 C CA . LYS A 1 78 ? -6.729 -2.758 -13.558 1.00 96.44 78 LYS A CA 1
ATOM 632 C C . LYS A 1 78 ? -7.404 -3.417 -12.356 1.00 96.44 78 LYS A C 1
ATOM 634 O O . LYS A 1 78 ? -8.633 -3.397 -12.292 1.00 96.44 78 LYS A O 1
ATOM 639 N N . TRP A 1 79 ? -6.625 -3.989 -11.441 1.00 97.75 79 TRP A N 1
ATOM 640 C CA . TRP A 1 79 ? -7.143 -4.587 -10.213 1.00 97.75 79 TRP A CA 1
ATOM 641 C C . TRP A 1 79 ? -7.701 -3.510 -9.274 1.00 97.75 79 TRP A C 1
ATOM 643 O O . TRP A 1 79 ? -8.876 -3.573 -8.912 1.00 97.75 79 TRP A O 1
ATOM 653 N N . LEU A 1 80 ? -6.934 -2.446 -9.002 1.00 96.50 80 LEU A N 1
ATOM 654 C CA . LEU A 1 80 ? -7.378 -1.334 -8.155 1.00 96.50 80 LEU A CA 1
ATOM 655 C C . LEU A 1 80 ? -8.653 -0.687 -8.692 1.00 96.50 80 LEU A C 1
ATOM 657 O O . LEU A 1 80 ? -9.553 -0.416 -7.918 1.00 96.50 80 LEU A O 1
ATOM 661 N N . ARG A 1 81 ? -8.829 -0.536 -10.011 1.00 95.38 81 ARG A N 1
ATOM 662 C CA . ARG A 1 81 ? -10.088 -0.005 -10.570 1.00 95.38 81 ARG A CA 1
ATOM 663 C C . ARG A 1 81 ? -11.339 -0.782 -10.126 1.00 95.38 81 ARG A C 1
ATOM 665 O O . ARG A 1 81 ? -12.413 -0.193 -10.080 1.00 95.38 81 ARG A O 1
ATOM 672 N N . LYS A 1 82 ? -11.218 -2.082 -9.850 1.00 96.44 82 LYS A N 1
ATOM 673 C CA . LYS A 1 82 ? -12.332 -2.939 -9.416 1.00 96.44 82 LYS A CA 1
ATOM 674 C C . LYS A 1 82 ? -12.452 -3.055 -7.898 1.00 96.44 82 LYS A C 1
ATOM 676 O O . LYS A 1 82 ? -13.561 -3.211 -7.410 1.00 96.44 82 LYS A O 1
ATOM 681 N N . HIS A 1 83 ? -11.326 -2.987 -7.191 1.00 96.56 83 HIS A N 1
ATOM 682 C CA . HIS A 1 83 ? -11.224 -3.289 -5.759 1.00 96.56 83 HIS A CA 1
ATOM 683 C C . HIS A 1 83 ? -10.818 -2.075 -4.912 1.00 96.56 83 HIS A C 1
ATOM 685 O O . HIS A 1 83 ? -10.454 -2.223 -3.749 1.00 96.56 83 HIS A O 1
ATOM 691 N N . ARG A 1 84 ? -10.853 -0.864 -5.486 1.00 95.94 84 ARG A N 1
ATOM 692 C CA . ARG A 1 84 ? -10.455 0.385 -4.818 1.00 95.94 84 ARG A CA 1
ATOM 693 C C . ARG A 1 84 ? -11.217 0.598 -3.519 1.00 95.94 84 ARG A C 1
ATOM 695 O O . ARG A 1 84 ? -10.602 0.957 -2.522 1.00 95.94 84 ARG A O 1
ATOM 702 N N . ASP A 1 85 ? -12.525 0.371 -3.534 1.00 95.56 85 ASP A N 1
ATOM 703 C CA . ASP A 1 85 ? -13.372 0.628 -2.371 1.00 95.56 85 ASP A CA 1
ATOM 704 C C . ASP A 1 85 ? -13.056 -0.367 -1.247 1.00 95.56 85 ASP A C 1
ATOM 706 O O . ASP A 1 85 ? -12.776 0.065 -0.130 1.00 95.56 85 ASP A O 1
ATOM 710 N N . ASP A 1 86 ? -12.950 -1.663 -1.566 1.00 94.88 86 ASP A N 1
ATOM 711 C CA . ASP A 1 86 ? -12.519 -2.710 -0.626 1.00 94.88 86 ASP A CA 1
ATOM 712 C C . ASP A 1 86 ? -11.135 -2.405 -0.036 1.00 94.88 86 ASP A C 1
ATOM 714 O O . ASP A 1 86 ? -10.921 -2.491 1.175 1.00 94.88 86 ASP A O 1
ATOM 718 N N . PHE A 1 87 ? -10.191 -1.989 -0.886 1.00 96.69 87 PHE A N 1
ATOM 719 C CA . PHE A 1 87 ? -8.853 -1.606 -0.455 1.00 96.69 87 PHE A CA 1
ATOM 720 C C . PHE A 1 87 ? -8.897 -0.409 0.501 1.00 96.69 87 PHE A C 1
ATOM 722 O O . PHE A 1 87 ? -8.300 -0.459 1.576 1.00 96.69 87 PHE A O 1
ATOM 729 N N . SER A 1 88 ? -9.619 0.653 0.136 1.00 95.69 88 SER A N 1
ATOM 730 C CA . SER A 1 88 ? -9.716 1.892 0.921 1.00 95.69 88 SER A CA 1
ATOM 731 C C . SER A 1 88 ? -10.531 1.747 2.211 1.00 95.69 88 SER A C 1
ATOM 733 O O . SER A 1 88 ? -10.352 2.523 3.148 1.00 95.69 88 SER A O 1
ATOM 735 N N . ALA A 1 89 ? -11.389 0.728 2.313 1.00 95.19 89 ALA A N 1
ATOM 736 C CA . ALA A 1 89 ? -12.081 0.412 3.556 1.00 95.19 89 ALA A CA 1
ATOM 737 C C . ALA A 1 89 ? -11.092 -0.051 4.644 1.00 95.19 89 ALA A C 1
ATOM 739 O O . ALA A 1 89 ? -11.220 0.337 5.815 1.00 95.19 89 ALA A O 1
ATOM 740 N N . CYS A 1 90 ? -10.075 -0.830 4.259 1.00 96.50 90 CYS A N 1
ATOM 741 C CA . CYS A 1 90 ? -9.055 -1.356 5.168 1.00 96.50 90 CYS A CA 1
ATOM 742 C C . CYS A 1 90 ? -7.817 -0.447 5.277 1.00 96.50 90 CYS A C 1
ATOM 744 O O . CYS A 1 90 ? -7.365 -0.153 6.384 1.00 96.50 90 CYS A O 1
ATOM 746 N N . CYS A 1 91 ? -7.268 0.024 4.159 1.00 97.50 91 CYS A N 1
ATOM 747 C CA . CYS A 1 91 ? -6.076 0.868 4.150 1.00 97.50 91 CYS A CA 1
ATOM 748 C C . CYS A 1 91 ? -6.431 2.314 4.529 1.00 97.50 91 CYS A C 1
ATOM 750 O O . CYS A 1 91 ? -7.188 2.974 3.825 1.00 97.50 91 CYS A O 1
ATOM 752 N N . LYS A 1 92 ? -5.887 2.824 5.638 1.00 96.94 92 LYS A N 1
ATOM 753 C CA . LYS A 1 92 ? -6.199 4.176 6.140 1.00 96.94 92 LYS A CA 1
ATOM 754 C C . LYS A 1 92 ? -5.312 5.263 5.546 1.00 96.94 92 LYS A C 1
ATOM 756 O O . LYS A 1 92 ? -5.758 6.395 5.390 1.00 96.94 92 LYS A O 1
ATOM 761 N N . ALA A 1 93 ? -4.075 4.919 5.202 1.00 97.25 93 ALA A N 1
ATOM 762 C CA . ALA A 1 93 ? -3.136 5.806 4.532 1.00 97.25 93 ALA A CA 1
ATOM 763 C C . ALA A 1 93 ? -1.981 5.011 3.910 1.00 97.25 93 ALA A C 1
ATOM 765 O O . ALA A 1 93 ? -1.686 3.878 4.308 1.00 97.25 93 ALA A O 1
ATOM 766 N N . ILE A 1 94 ? -1.289 5.658 2.978 1.00 97.00 94 ILE A N 1
ATOM 767 C CA . ILE A 1 94 ? 0.020 5.245 2.479 1.00 97.00 94 ILE A CA 1
ATOM 768 C C . ILE A 1 94 ? 1.034 6.308 2.897 1.00 97.00 94 ILE A C 1
ATOM 770 O O . ILE A 1 94 ? 0.839 7.494 2.639 1.00 97.00 94 ILE A O 1
ATOM 774 N N . ILE A 1 95 ? 2.132 5.891 3.514 1.00 95.31 95 ILE A N 1
ATOM 775 C CA . ILE A 1 95 ? 3.252 6.767 3.848 1.00 95.31 95 ILE A CA 1
ATOM 776 C C . ILE A 1 95 ? 4.398 6.460 2.893 1.00 95.31 95 ILE A C 1
ATOM 778 O O . ILE A 1 95 ? 4.860 5.323 2.825 1.00 95.31 95 ILE A O 1
ATOM 782 N N . LEU A 1 96 ? 4.845 7.471 2.151 1.00 92.44 96 LEU A N 1
ATOM 783 C CA . LEU A 1 96 ? 6.026 7.400 1.298 1.00 92.44 96 LEU A CA 1
ATOM 784 C C . LEU A 1 96 ? 7.212 7.987 2.057 1.00 92.44 96 LEU A C 1
ATOM 786 O O . LEU A 1 96 ? 7.223 9.181 2.368 1.00 92.44 96 LEU A O 1
ATOM 790 N N . CYS A 1 97 ? 8.210 7.157 2.348 1.00 91.12 97 CYS A N 1
ATOM 791 C CA . CYS A 1 97 ? 9.449 7.644 2.932 1.00 91.12 97 CYS A CA 1
ATOM 792 C C . CYS A 1 97 ? 10.266 8.416 1.881 1.00 91.12 97 CYS A C 1
ATOM 794 O O . CYS A 1 97 ? 10.468 7.944 0.763 1.00 91.12 97 CYS A O 1
ATOM 796 N N . SER A 1 98 ? 10.730 9.612 2.235 1.00 85.69 98 SER A N 1
ATOM 797 C CA . SER A 1 98 ? 11.605 10.444 1.405 1.00 85.69 98 SER A CA 1
ATOM 798 C C . SER A 1 98 ? 12.514 11.299 2.286 1.00 85.69 98 SER A C 1
ATOM 800 O O . SER A 1 98 ? 12.055 11.901 3.260 1.00 85.69 98 SER A O 1
ATOM 802 N N . SER A 1 99 ? 13.795 11.399 1.926 1.00 80.38 99 SER A N 1
ATOM 803 C CA . SER A 1 99 ? 14.732 12.362 2.524 1.00 80.38 99 SER A CA 1
ATOM 804 C C . SER A 1 99 ? 14.481 13.808 2.073 1.00 80.38 99 SER A C 1
ATOM 806 O O . SER A 1 99 ? 14.839 14.740 2.791 1.00 80.38 99 SER A O 1
ATOM 808 N N . ASN A 1 100 ? 13.815 14.012 0.930 1.00 74.88 100 ASN A N 1
ATOM 809 C CA . ASN A 1 100 ? 13.538 15.327 0.347 1.00 74.88 100 ASN A CA 1
ATOM 810 C C . ASN A 1 100 ? 12.026 15.550 0.184 1.00 74.88 100 ASN A C 1
ATOM 812 O O . ASN A 1 100 ? 11.401 15.002 -0.728 1.00 74.88 100 ASN A O 1
ATOM 816 N N . LYS A 1 101 ? 11.435 16.377 1.057 1.00 68.12 101 LYS A N 1
ATOM 817 C CA . LYS A 1 101 ? 10.006 16.737 0.989 1.00 68.12 101 LYS A CA 1
ATOM 818 C C . LYS A 1 101 ? 9.673 17.475 -0.313 1.00 68.12 101 LYS A C 1
ATOM 820 O O . LYS A 1 101 ? 10.404 18.381 -0.707 1.00 68.12 101 LYS A O 1
ATOM 825 N N . GLY A 1 102 ? 8.553 17.115 -0.941 1.00 67.81 102 GLY A N 1
ATOM 826 C CA . GLY A 1 102 ? 8.023 17.757 -2.152 1.00 67.81 102 GLY A CA 1
ATOM 827 C C . GLY A 1 102 ? 8.614 17.233 -3.463 1.00 67.81 102 GLY A C 1
ATOM 828 O O . GLY A 1 102 ? 8.166 17.619 -4.539 1.00 67.81 102 GLY A O 1
ATOM 829 N N . CYS A 1 103 ? 9.593 16.324 -3.405 1.00 65.75 103 CYS A N 1
ATOM 830 C CA . CYS A 1 103 ? 10.202 15.738 -4.600 1.00 65.75 103 CYS A CA 1
ATOM 831 C C . CYS A 1 103 ? 9.250 14.773 -5.336 1.00 65.75 103 CYS A C 1
ATOM 833 O O . CYS A 1 103 ? 9.436 14.524 -6.525 1.00 65.75 103 CYS A O 1
ATOM 835 N N . ALA A 1 104 ? 8.214 14.260 -4.662 1.00 70.56 104 ALA A N 1
ATOM 836 C CA . ALA A 1 104 ? 7.301 13.261 -5.207 1.00 70.56 104 ALA A CA 1
ATOM 837 C C . ALA A 1 104 ? 5.837 13.734 -5.269 1.00 70.56 104 ALA A C 1
ATOM 839 O O . ALA A 1 104 ? 4.941 12.905 -5.407 1.00 70.56 104 ALA A O 1
ATOM 840 N N . ASP A 1 105 ? 5.561 15.043 -5.269 1.00 78.88 105 ASP A N 1
ATOM 841 C CA . ASP A 1 105 ? 4.187 15.565 -5.184 1.00 78.88 105 ASP A CA 1
ATOM 842 C C . ASP A 1 105 ? 3.259 15.070 -6.311 1.00 78.88 105 ASP A C 1
ATOM 844 O O . ASP A 1 105 ? 2.114 14.675 -6.069 1.00 78.88 105 ASP A O 1
ATOM 848 N N . ASN A 1 106 ? 3.755 15.018 -7.550 1.00 79.94 106 ASN A N 1
ATOM 849 C CA . ASN A 1 106 ? 2.990 14.481 -8.681 1.00 79.94 106 ASN A CA 1
ATOM 850 C C . ASN A 1 106 ? 2.717 12.977 -8.531 1.00 79.94 106 ASN A C 1
ATOM 852 O O . ASN A 1 106 ? 1.624 12.502 -8.855 1.00 79.94 106 ASN A O 1
ATOM 856 N N . LEU A 1 107 ? 3.698 12.227 -8.021 1.00 82.31 107 LEU A N 1
ATOM 857 C CA . LEU A 1 107 ? 3.558 10.801 -7.744 1.00 82.31 107 LEU A CA 1
ATOM 858 C C . LEU A 1 107 ? 2.548 10.572 -6.616 1.00 82.31 107 LEU A C 1
ATOM 860 O O . LEU A 1 107 ? 1.638 9.761 -6.774 1.00 82.31 107 LEU A O 1
ATOM 864 N N . ARG A 1 108 ? 2.658 11.335 -5.526 1.00 87.94 108 ARG A N 1
ATOM 865 C CA . ARG A 1 108 ? 1.750 11.326 -4.378 1.00 87.94 108 ARG A CA 1
ATOM 866 C C . ARG A 1 108 ? 0.304 11.503 -4.832 1.00 87.94 108 ARG A C 1
ATOM 868 O O . ARG A 1 108 ? -0.518 10.622 -4.602 1.00 87.94 108 ARG A O 1
ATOM 875 N N . GLN A 1 109 ? 0.009 12.564 -5.586 1.00 87.88 109 GLN A N 1
ATOM 876 C CA . GLN A 1 109 ? -1.337 12.815 -6.116 1.00 87.88 109 GLN A CA 1
ATOM 877 C C . GLN A 1 109 ? -1.826 11.723 -7.080 1.00 87.88 109 GLN A C 1
ATOM 879 O O . GLN A 1 109 ? -3.029 11.463 -7.179 1.00 87.88 109 GLN A O 1
ATOM 884 N N . GLY A 1 110 ? -0.921 11.120 -7.856 1.00 88.88 110 GLY A N 1
ATOM 885 C CA . GLY A 1 110 ? -1.242 9.995 -8.734 1.00 88.88 110 GLY A CA 1
ATOM 886 C C . GLY A 1 110 ? -1.648 8.750 -7.944 1.00 88.88 110 GLY A C 1
ATOM 887 O O . GLY A 1 110 ? -2.656 8.117 -8.264 1.00 88.88 110 GLY A O 1
ATOM 888 N N . LEU A 1 111 ? -0.904 8.441 -6.883 1.00 90.06 111 LEU A N 1
ATOM 889 C CA . LEU A 1 111 ? -1.165 7.314 -5.994 1.00 90.06 111 LEU A CA 1
ATOM 890 C C . LEU A 1 111 ? -2.448 7.522 -5.178 1.00 90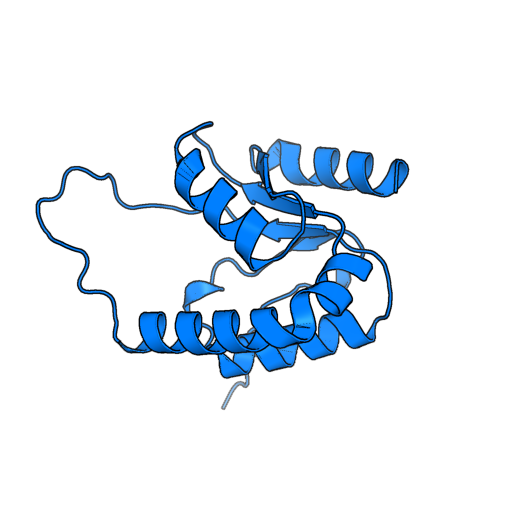.06 111 LEU A C 1
ATOM 892 O O . LEU A 1 111 ? -3.255 6.601 -5.112 1.00 90.06 111 LEU A O 1
ATOM 896 N N . GLU A 1 112 ? -2.712 8.726 -4.660 1.00 93.88 112 GLU A N 1
ATOM 897 C CA . GLU A 1 112 ? -3.968 9.036 -3.948 1.00 93.88 112 GLU A CA 1
ATOM 898 C C . GLU A 1 112 ? -5.192 8.733 -4.809 1.00 93.88 112 GLU A C 1
ATOM 900 O O . GLU A 1 112 ? -6.141 8.074 -4.377 1.00 93.88 112 GLU A O 1
ATOM 905 N N . ARG A 1 113 ? -5.154 9.161 -6.075 1.00 91.81 113 ARG A N 1
ATOM 906 C CA . ARG A 1 113 ? -6.230 8.883 -7.031 1.00 91.81 113 ARG A CA 1
ATOM 907 C C . ARG A 1 113 ? -6.378 7.388 -7.296 1.00 91.81 113 ARG A C 1
ATOM 909 O O . ARG A 1 113 ? -7.502 6.884 -7.305 1.00 91.81 113 ARG A O 1
ATOM 916 N N . MET A 1 114 ? -5.259 6.694 -7.499 1.00 91.38 114 MET A N 1
ATOM 917 C CA . MET A 1 114 ? -5.235 5.274 -7.846 1.00 91.38 114 MET A CA 1
ATOM 918 C C . MET A 1 114 ? -5.737 4.380 -6.705 1.00 91.38 114 MET A C 1
ATOM 920 O O . MET A 1 114 ? -6.571 3.510 -6.943 1.00 91.38 114 MET A O 1
ATOM 924 N N . TYR A 1 115 ? -5.258 4.613 -5.483 1.00 93.62 115 TYR A N 1
ATOM 925 C CA . TYR A 1 115 ? -5.557 3.786 -4.312 1.00 93.62 115 TYR A CA 1
ATOM 926 C C . TYR A 1 115 ? -6.801 4.237 -3.545 1.00 93.62 115 TYR A C 1
ATOM 928 O O . TYR A 1 115 ? -7.398 3.442 -2.829 1.00 93.62 115 TYR A O 1
ATOM 936 N N . GLY A 1 116 ? -7.210 5.499 -3.690 1.00 94.38 116 GLY A N 1
ATOM 937 C CA . GLY A 1 116 ? -8.366 6.048 -2.982 1.00 94.38 116 GLY A CA 1
ATOM 938 C C . GLY A 1 116 ? -8.158 6.291 -1.496 1.00 94.38 116 GLY A C 1
ATOM 939 O O . GLY A 1 116 ? -9.135 6.424 -0.768 1.00 94.38 116 GLY A O 1
ATOM 940 N N . VAL A 1 117 ? -6.903 6.380 -1.065 1.00 95.94 117 VAL A N 1
ATOM 941 C CA . VAL A 1 117 ? -6.509 6.661 0.316 1.00 95.94 117 VAL A CA 1
ATOM 942 C C . VAL A 1 117 ? -5.523 7.828 0.331 1.00 95.94 117 VAL A C 1
ATOM 944 O O . VAL A 1 117 ? -4.840 8.043 -0.676 1.00 95.94 117 VAL A O 1
ATOM 947 N N . PRO A 1 118 ? -5.419 8.580 1.439 1.00 96.00 118 PRO A N 1
ATOM 948 C CA . PRO A 1 118 ? -4.405 9.620 1.584 1.00 96.00 118 PRO A CA 1
ATOM 949 C C . PRO A 1 118 ? -2.991 9.060 1.399 1.00 96.00 118 PRO A C 1
ATOM 951 O O . PRO A 1 118 ? -2.669 7.991 1.930 1.00 96.00 118 PRO A O 1
ATOM 954 N N . VAL A 1 119 ? -2.138 9.795 0.681 1.00 94.94 119 VAL A N 1
ATOM 955 C CA . VAL A 1 119 ? -0.717 9.468 0.518 1.00 94.94 119 VAL A CA 1
ATOM 956 C C . VAL A 1 119 ? 0.099 10.612 1.095 1.00 94.94 119 VAL A C 1
ATOM 958 O O . VAL A 1 119 ? -0.016 11.756 0.655 1.00 94.94 119 VAL A O 1
ATOM 961 N N . ILE A 1 120 ? 0.928 10.300 2.085 1.00 93.25 120 ILE A N 1
ATOM 962 C CA . ILE A 1 120 ? 1.645 11.289 2.886 1.00 93.25 120 ILE A CA 1
ATOM 963 C C . ILE A 1 120 ? 3.145 11.055 2.747 1.00 93.25 120 ILE A C 1
ATOM 965 O O . ILE A 1 120 ? 3.623 9.933 2.896 1.00 93.25 120 ILE A O 1
ATOM 969 N N . GLU A 1 121 ? 3.899 12.115 2.475 1.00 91.44 121 GLU A N 1
ATOM 970 C CA . GLU A 1 121 ? 5.360 12.066 2.511 1.00 91.44 121 GLU A CA 1
ATOM 971 C C . GLU A 1 121 ? 5.867 12.256 3.944 1.00 91.44 121 GLU A C 1
ATOM 973 O O . GLU A 1 121 ? 5.437 13.164 4.659 1.00 91.44 121 GLU A O 1
ATOM 978 N N . SER A 1 122 ? 6.817 11.423 4.356 1.00 90.81 122 SER A N 1
ATOM 979 C CA . SER A 1 122 ? 7.475 11.506 5.662 1.00 90.81 122 SER A CA 1
ATOM 980 C C . SER A 1 122 ? 8.943 11.115 5.533 1.00 90.81 122 SER A C 1
ATOM 982 O O . SER A 1 122 ? 9.317 10.420 4.594 1.00 90.81 122 SER A O 1
ATOM 984 N N . THR A 1 123 ? 9.788 11.501 6.490 1.00 89.56 123 THR A N 1
ATOM 985 C CA . THR A 1 123 ? 11.096 10.843 6.616 1.00 89.56 123 THR A CA 1
ATOM 986 C C . THR A 1 123 ? 10.909 9.435 7.180 1.00 89.56 123 THR A C 1
ATOM 988 O O . THR A 1 123 ? 9.896 9.151 7.838 1.00 89.56 123 THR A O 1
ATOM 991 N N . THR A 1 124 ? 11.891 8.561 6.956 1.00 86.94 124 THR A N 1
ATOM 992 C CA . THR A 1 124 ? 11.892 7.185 7.473 1.00 86.94 124 THR A CA 1
ATOM 993 C C . THR A 1 124 ? 11.766 7.151 8.998 1.00 86.94 124 THR A C 1
ATOM 995 O O . THR A 1 124 ? 11.025 6.333 9.540 1.00 86.94 124 THR A O 1
ATOM 998 N N . GLU A 1 125 ? 12.416 8.079 9.703 1.00 88.00 125 GLU A N 1
ATOM 999 C CA . GLU A 1 125 ? 12.378 8.173 11.167 1.00 88.00 125 GLU A CA 1
ATOM 1000 C C . GLU A 1 125 ? 10.988 8.561 11.689 1.00 88.00 125 GLU A C 1
ATOM 1002 O O . GLU A 1 125 ? 10.583 8.132 12.770 1.00 88.00 125 GLU A O 1
ATOM 1007 N N . GLN A 1 126 ? 10.248 9.374 10.929 1.00 92.12 126 GLN A N 1
ATOM 1008 C CA . GLN A 1 126 ? 8.941 9.897 11.333 1.00 92.12 126 GLN A CA 1
ATOM 1009 C C . GLN A 1 126 ? 7.766 9.019 10.881 1.00 92.12 126 GLN A C 1
ATOM 1011 O O . GLN A 1 126 ? 6.695 9.085 11.486 1.00 92.12 126 GLN A O 1
ATOM 1016 N N . ALA A 1 127 ? 7.959 8.161 9.874 1.00 93.19 127 ALA A N 1
ATOM 1017 C CA . ALA A 1 127 ? 6.882 7.401 9.239 1.00 93.19 127 ALA A CA 1
ATOM 1018 C C . ALA A 1 127 ? 6.086 6.539 10.233 1.00 93.19 127 ALA A C 1
ATOM 1020 O O . ALA A 1 127 ? 4.857 6.552 10.230 1.00 93.19 127 ALA A O 1
ATOM 1021 N N . THR A 1 128 ? 6.773 5.840 11.140 1.00 93.56 128 THR A N 1
ATOM 1022 C CA . THR A 1 128 ? 6.124 4.993 12.153 1.00 93.56 128 THR A CA 1
ATOM 1023 C C . THR A 1 128 ? 5.318 5.807 13.166 1.00 93.56 128 THR A C 1
ATOM 1025 O O . THR A 1 128 ? 4.257 5.364 13.600 1.00 93.56 128 THR A O 1
ATOM 1028 N N . LEU A 1 129 ? 5.805 6.986 13.567 1.00 94.75 129 LEU A N 1
ATOM 1029 C CA . LEU A 1 129 ? 5.086 7.858 14.503 1.00 94.75 129 LEU A CA 1
ATOM 1030 C C . LEU A 1 129 ? 3.815 8.408 13.853 1.00 94.75 129 LEU A C 1
ATOM 1032 O O . LEU A 1 129 ? 2.740 8.292 14.436 1.00 94.75 129 LEU A O 1
ATOM 1036 N N . LEU A 1 130 ? 3.934 8.898 12.618 1.00 95.19 130 LEU A N 1
ATOM 1037 C CA . LEU A 1 130 ? 2.806 9.381 11.828 1.00 95.19 130 LEU A CA 1
ATOM 1038 C C . LEU A 1 130 ? 1.760 8.279 11.596 1.00 95.19 130 LEU A C 1
ATOM 1040 O O . LEU A 1 130 ? 0.565 8.509 11.760 1.00 95.19 130 LEU A O 1
ATOM 1044 N N . ALA A 1 131 ? 2.196 7.058 11.271 1.00 95.19 131 ALA A N 1
ATOM 1045 C CA . ALA A 1 131 ? 1.290 5.926 11.102 1.00 95.19 131 ALA A CA 1
ATOM 1046 C C . ALA A 1 131 ? 0.491 5.634 12.384 1.00 95.19 131 ALA A C 1
ATOM 1048 O O . ALA A 1 131 ? -0.720 5.427 12.333 1.00 95.19 131 ALA A O 1
ATOM 1049 N N . LYS A 1 132 ? 1.150 5.649 13.550 1.00 94.19 132 LYS A N 1
ATOM 1050 C CA . LYS A 1 132 ? 0.471 5.448 14.841 1.00 94.19 132 LYS A CA 1
ATOM 1051 C C . LYS A 1 132 ? -0.553 6.541 15.122 1.00 94.19 132 LYS A C 1
ATOM 1053 O O . LYS A 1 132 ? -1.639 6.228 15.600 1.00 94.19 132 LYS A O 1
ATOM 1058 N N . GLU A 1 133 ? -0.219 7.791 14.817 1.00 95.31 133 GLU A N 1
ATOM 1059 C CA . GLU A 1 133 ? -1.127 8.923 14.995 1.00 95.31 133 GLU A CA 1
ATOM 1060 C C . GLU A 1 133 ? -2.391 8.757 14.143 1.00 95.31 133 GLU A C 1
ATOM 1062 O O . GLU A 1 133 ? -3.496 8.780 14.683 1.00 95.31 133 GLU A O 1
ATOM 1067 N N . ILE A 1 134 ? -2.246 8.457 12.849 1.00 94.56 134 ILE A N 1
ATOM 1068 C CA . ILE A 1 134 ? -3.382 8.227 11.940 1.00 94.56 134 ILE A CA 1
ATOM 1069 C C . ILE A 1 134 ? -4.258 7.065 12.431 1.00 94.56 134 ILE A C 1
ATOM 1071 O O . ILE A 1 134 ? -5.484 7.188 12.477 1.00 94.56 134 ILE A O 1
ATOM 1075 N N . MET A 1 135 ? -3.639 5.952 12.840 1.00 92.75 135 MET A N 1
ATOM 1076 C CA . MET A 1 135 ? -4.364 4.789 13.365 1.00 92.75 135 MET A CA 1
ATOM 1077 C C . MET A 1 135 ? -5.099 5.075 14.678 1.00 92.75 135 MET A C 1
ATOM 1079 O O . MET A 1 135 ? -6.061 4.381 14.977 1.00 92.75 135 MET A O 1
ATOM 1083 N N . SER A 1 136 ? -4.664 6.061 15.468 1.00 89.50 136 SER A N 1
ATOM 1084 C CA . SER A 1 136 ? -5.332 6.427 16.725 1.00 89.50 136 SER A CA 1
ATOM 1085 C C . SER A 1 136 ? -6.577 7.302 16.537 1.00 89.50 136 SER A C 1
ATOM 1087 O O . SER A 1 136 ? -7.390 7.405 17.452 1.00 89.50 136 SER A O 1
ATOM 1089 N N . ILE A 1 137 ? -6.715 7.927 15.364 1.00 80.25 137 ILE A N 1
ATOM 1090 C CA . ILE A 1 137 ? -7.818 8.837 15.011 1.00 80.25 137 ILE A CA 1
ATOM 1091 C C . ILE A 1 137 ? -8.881 8.121 14.149 1.00 80.25 137 ILE A C 1
ATOM 1093 O O . ILE A 1 137 ? -10.005 8.609 14.027 1.00 80.25 137 ILE A O 1
ATOM 1097 N N . SER A 1 138 ? -8.520 6.982 13.547 1.00 62.84 138 SER A N 1
ATOM 1098 C CA . SER A 1 138 ? -9.351 6.184 12.628 1.00 62.84 138 SER A CA 1
ATOM 1099 C C . SER A 1 138 ? -10.225 5.160 13.347 1.00 62.84 138 SER A C 1
ATOM 1101 O O . SER A 1 138 ? -11.315 4.866 12.807 1.00 62.84 138 SER A O 1
#

Secondary structure (DSSP, 8-state):
-------SB-GGGTTEEEBPTTGGGS-HHHHHHHHHHHHTT-S-EEEEEPP--PPPS--SS-----HHHHHHHHHHHHHHHHHHHHHHHHEEEEEEE-SSTTTTHHHHHHHHHHHSS-EEEE-HHHHHHHHHHHHHH-